Protein AF-H3RLD5-F1 (afdb_monomer_lite)

Foldseek 3Di:
DLVVVCCVVCVPLVVLLVVLVVQLVCLVVQLVVLCCVLVVVVVVCVVVVHDDDPVSVVVSVVSNVVSVVSNVVSVVSNVVSVVVVVVVSVVVVVVVVD

pLDDT: mean 78.74, std 8.22, range [51.88, 89.62]

Structure (mmCIF, N/CA/C/O backbone):
data_AF-H3RLD5-F1
#
_entry.id   AF-H3RLD5-F1
#
loop_
_atom_site.group_PDB
_atom_site.id
_atom_site.type_symbol
_atom_site.label_atom_id
_atom_site.label_alt_id
_atom_site.label_comp_id
_atom_site.label_asym_id
_atom_site.label_entity_id
_atom_site.label_seq_id
_atom_site.pdbx_PDB_ins_code
_atom_site.Cartn_x
_atom_site.Cartn_y
_atom_site.Cartn_z
_atom_site.occupancy
_atom_site.B_iso_or_equiv
_atom_site.auth_seq_id
_atom_site.auth_comp_id
_atom_site.auth_asym_id
_atom_site.auth_atom_id
_atom_site.pdbx_PDB_model_num
ATOM 1 N N . MET A 1 1 ? -27.000 7.981 14.775 1.00 59.22 1 MET A N 1
ATOM 2 C CA . MET A 1 1 ? -26.713 8.039 16.228 1.00 59.22 1 MET A CA 1
ATOM 3 C C . MET A 1 1 ? -25.537 7.138 16.604 1.00 59.22 1 MET A C 1
ATOM 5 O O . MET A 1 1 ? -24.522 7.667 17.035 1.00 59.22 1 MET A O 1
ATOM 9 N N . VAL A 1 2 ? -25.592 5.841 16.283 1.00 60.56 2 VAL A N 1
ATOM 10 C CA . VAL A 1 2 ? -24.585 4.811 16.631 1.00 60.56 2 VAL A CA 1
ATOM 11 C C . VAL A 1 2 ? -23.122 5.162 16.286 1.00 60.56 2 VAL A C 1
ATOM 13 O O . VAL A 1 2 ? -22.255 5.074 17.149 1.00 60.56 2 VAL A O 1
ATOM 16 N N . ILE A 1 3 ? -22.821 5.642 15.069 1.00 63.41 3 ILE A N 1
ATOM 17 C CA . ILE A 1 3 ? -21.438 6.010 14.673 1.00 63.41 3 ILE A CA 1
ATOM 18 C C . ILE A 1 3 ? -20.882 7.164 15.527 1.00 63.41 3 ILE A C 1
ATOM 20 O O . ILE A 1 3 ? -19.690 7.202 15.832 1.00 63.41 3 ILE A O 1
ATOM 24 N N . ARG A 1 4 ? -21.741 8.113 15.927 1.00 67.38 4 ARG A N 1
ATOM 25 C CA . ARG A 1 4 ? -21.337 9.277 16.728 1.00 67.38 4 ARG A CA 1
ATOM 26 C C . ARG A 1 4 ? -21.022 8.871 18.171 1.00 67.38 4 ARG A C 1
ATOM 28 O O . ARG A 1 4 ? -20.073 9.407 18.733 1.00 67.38 4 ARG A O 1
ATOM 35 N N . ASP A 1 5 ? -21.752 7.899 18.717 1.00 64.50 5 ASP A N 1
ATOM 36 C CA . ASP A 1 5 ? -21.479 7.328 20.042 1.00 64.50 5 ASP A CA 1
ATOM 37 C C . ASP A 1 5 ? -20.208 6.475 20.049 1.00 64.50 5 ASP A C 1
ATOM 39 O O . ASP A 1 5 ? -19.385 6.619 20.946 1.00 64.50 5 ASP A O 1
ATOM 43 N N . ILE A 1 6 ? -19.973 5.668 19.011 1.00 63.97 6 ILE A N 1
ATOM 44 C CA . ILE A 1 6 ? -18.743 4.865 18.883 1.00 63.97 6 ILE A CA 1
ATOM 45 C C . ILE A 1 6 ? -17.507 5.756 18.755 1.00 63.97 6 ILE A C 1
ATOM 47 O O . ILE A 1 6 ? -16.481 5.497 19.382 1.00 63.97 6 ILE A O 1
ATOM 51 N N . LYS A 1 7 ? -17.605 6.847 17.986 1.00 63.38 7 LYS A N 1
ATOM 52 C CA . LYS A 1 7 ? -16.521 7.830 17.866 1.00 63.38 7 LYS A CA 1
ATOM 53 C C . LYS A 1 7 ? -16.211 8.510 19.206 1.00 63.38 7 LYS A C 1
ATOM 55 O O . LYS A 1 7 ? -15.069 8.905 19.428 1.00 63.38 7 LYS A O 1
ATOM 60 N N . ARG A 1 8 ? -17.214 8.656 20.080 1.00 66.00 8 ARG A N 1
ATOM 61 C CA . ARG A 1 8 ? -17.081 9.276 21.405 1.00 66.00 8 ARG A CA 1
ATOM 62 C C . ARG A 1 8 ? -16.550 8.300 22.458 1.00 66.00 8 ARG A C 1
ATOM 64 O O . ARG A 1 8 ? -15.759 8.711 23.295 1.00 66.00 8 ARG A O 1
ATOM 71 N N . GLU A 1 9 ? -16.938 7.029 22.393 1.00 69.25 9 GLU A N 1
ATOM 72 C CA . GLU A 1 9 ? -16.453 5.980 23.300 1.00 69.25 9 GLU A CA 1
ATOM 73 C C . GLU A 1 9 ? -15.052 5.476 22.950 1.00 69.25 9 GLU A C 1
ATOM 75 O O . GLU A 1 9 ? -14.275 5.159 23.846 1.00 69.25 9 GLU A O 1
ATOM 80 N N . MET A 1 10 ? -14.713 5.379 21.660 1.00 68.12 10 MET A N 1
ATOM 81 C CA . MET A 1 10 ? -13.432 4.826 21.206 1.00 68.12 10 MET A CA 1
ATOM 82 C C . MET A 1 10 ? -12.810 5.650 20.079 1.00 68.12 10 MET A C 1
ATOM 84 O O . MET A 1 10 ? -12.642 5.156 18.957 1.00 68.12 10 MET A O 1
ATOM 88 N N . PRO A 1 11 ? -12.402 6.897 20.369 1.00 73.75 11 PRO A N 1
ATOM 89 C CA . PRO A 1 11 ? -11.777 7.755 19.372 1.00 73.75 11 PRO A CA 1
ATOM 90 C C . PRO A 1 11 ? -10.504 7.117 18.798 1.00 73.75 11 PRO A C 1
ATOM 92 O O . PRO A 1 11 ? -10.312 7.139 17.587 1.00 73.75 11 PRO A O 1
ATOM 95 N N . LEU A 1 12 ? -9.680 6.478 19.636 1.00 71.25 12 LEU A N 1
ATOM 96 C CA . LEU A 1 12 ? -8.417 5.856 19.221 1.00 71.25 12 LEU A CA 1
ATOM 97 C C . LEU A 1 12 ? -8.615 4.708 18.221 1.00 71.25 12 LEU A C 1
ATOM 99 O O . LEU A 1 12 ? -8.032 4.748 17.144 1.00 71.25 12 LEU A O 1
ATOM 103 N N . LYS A 1 13 ? -9.472 3.720 18.515 1.00 70.19 13 LYS A N 1
ATOM 104 C CA . LYS A 1 13 ? -9.711 2.586 17.597 1.00 70.19 13 LYS A CA 1
ATOM 105 C C . LYS A 1 13 ? -10.339 3.034 16.275 1.00 70.19 13 LYS A C 1
ATOM 107 O O . LYS A 1 13 ? -9.959 2.534 15.219 1.00 70.19 13 LYS A O 1
ATOM 112 N N . TYR A 1 14 ? -11.256 4.004 16.323 1.00 74.44 14 TYR A N 1
ATOM 113 C CA . TYR A 1 14 ? -11.857 4.590 15.124 1.00 74.44 14 TYR A CA 1
ATOM 114 C C . TYR A 1 14 ? -10.817 5.304 14.248 1.00 74.44 14 TYR A C 1
ATOM 116 O O . TYR A 1 14 ? -10.789 5.105 13.032 1.00 74.44 14 TYR A O 1
ATOM 124 N N . TRP A 1 15 ? -9.941 6.110 14.855 1.00 76.00 15 TRP A N 1
ATOM 125 C CA . TRP A 1 15 ? -8.859 6.780 14.137 1.00 76.00 15 TRP A CA 1
ATOM 126 C C . TRP A 1 15 ? -7.836 5.788 13.584 1.00 76.00 15 TRP A C 1
ATOM 128 O O . TRP A 1 15 ? -7.463 5.921 12.423 1.00 76.00 15 TRP A O 1
ATOM 138 N N . SER A 1 16 ? -7.459 4.751 14.334 1.00 76.81 16 SER A N 1
ATOM 139 C CA . SER A 1 16 ? -6.584 3.683 13.834 1.00 76.81 16 SER A CA 1
ATOM 140 C C . SER A 1 16 ? -7.194 2.952 12.638 1.00 76.81 16 SER A C 1
ATOM 142 O O . SER A 1 16 ? -6.496 2.702 11.660 1.00 76.81 16 SER A O 1
ATOM 144 N N . PHE A 1 17 ? -8.502 2.672 12.661 1.00 78.25 17 PHE A N 1
ATOM 145 C CA . PHE A 1 17 ? -9.199 2.076 11.519 1.00 78.25 17 PHE A CA 1
ATOM 146 C C . PHE A 1 17 ? -9.179 3.008 10.301 1.00 78.25 17 PHE A C 1
ATOM 148 O O . PHE A 1 17 ? -8.874 2.577 9.190 1.00 78.25 17 PHE A O 1
ATOM 155 N N . LYS A 1 18 ? -9.448 4.302 10.510 1.00 80.06 18 LYS A N 1
ATOM 156 C CA . LYS A 1 18 ? -9.383 5.327 9.459 1.00 80.06 18 LYS A CA 1
ATOM 157 C C . LYS A 1 18 ? -7.986 5.462 8.857 1.00 80.06 18 LYS A C 1
ATOM 159 O O . LYS A 1 18 ? -7.873 5.579 7.641 1.00 80.06 18 LYS A O 1
ATOM 164 N N . VAL A 1 19 ? -6.945 5.442 9.688 1.00 81.19 19 VAL A N 1
ATOM 165 C CA . VAL A 1 19 ? -5.543 5.507 9.255 1.00 81.19 19 VAL A CA 1
ATOM 166 C C . VAL A 1 19 ? -5.165 4.245 8.484 1.00 81.19 19 VAL A C 1
ATOM 168 O O . VAL A 1 19 ? -4.593 4.358 7.406 1.00 81.19 19 VAL A O 1
ATOM 171 N N . ALA A 1 20 ? -5.546 3.059 8.965 1.00 79.75 20 ALA A N 1
ATOM 172 C CA . ALA A 1 20 ? -5.315 1.802 8.255 1.00 79.75 20 ALA A CA 1
ATOM 173 C C . ALA A 1 20 ? -6.011 1.784 6.884 1.00 79.75 20 ALA A C 1
ATOM 175 O O . ALA A 1 20 ? -5.392 1.430 5.884 1.00 79.75 20 ALA A O 1
ATOM 176 N N . GLU A 1 21 ? -7.262 2.251 6.807 1.00 80.69 21 GLU A N 1
ATOM 177 C CA . GLU A 1 21 ? -7.984 2.415 5.541 1.00 80.69 21 GLU A CA 1
ATOM 178 C C . GLU A 1 21 ? -7.244 3.370 4.589 1.00 80.69 21 GLU A C 1
ATOM 180 O O . GLU A 1 21 ? -7.118 3.088 3.396 1.00 80.69 21 GLU A O 1
ATOM 185 N N . TRP A 1 22 ? -6.728 4.482 5.116 1.00 84.06 22 TRP A N 1
ATOM 186 C CA . TRP A 1 22 ? -5.942 5.450 4.353 1.00 84.06 22 TRP A CA 1
ATOM 187 C C . TRP A 1 22 ? -4.635 4.853 3.821 1.00 84.06 22 TRP A C 1
ATOM 189 O O . TRP A 1 22 ? -4.336 5.010 2.640 1.00 84.06 22 TRP A O 1
ATOM 199 N N . ILE A 1 23 ? -3.892 4.121 4.655 1.00 81.00 23 ILE A N 1
ATOM 200 C CA . ILE A 1 23 ? -2.636 3.458 4.275 1.00 81.00 23 ILE A CA 1
ATOM 201 C C . ILE A 1 23 ? -2.886 2.415 3.186 1.00 81.00 23 ILE A C 1
ATOM 203 O O . ILE A 1 23 ? -2.178 2.405 2.181 1.00 81.00 23 ILE A O 1
ATOM 207 N N . THR A 1 24 ? -3.923 1.584 3.326 1.00 80.38 24 THR A N 1
ATOM 208 C CA . THR A 1 24 ? -4.287 0.611 2.286 1.00 80.38 24 THR A CA 1
ATOM 209 C C . THR A 1 24 ? -4.635 1.307 0.968 1.00 80.38 24 THR A C 1
ATOM 211 O O . THR A 1 24 ? -4.208 0.851 -0.090 1.00 80.38 24 THR A O 1
ATOM 214 N N . ARG A 1 25 ? -5.364 2.434 1.004 1.00 83.31 25 ARG A N 1
ATOM 215 C CA . ARG A 1 25 ? -5.671 3.214 -0.209 1.00 83.31 25 ARG A CA 1
ATOM 216 C C . ARG A 1 25 ? -4.414 3.788 -0.858 1.00 83.31 25 ARG A C 1
ATOM 218 O O . ARG A 1 25 ? -4.279 3.676 -2.072 1.00 83.31 25 ARG A O 1
ATOM 225 N N . ILE A 1 26 ? -3.497 4.361 -0.075 1.00 84.19 26 ILE A N 1
ATOM 226 C CA . ILE A 1 26 ? -2.217 4.869 -0.589 1.00 84.19 26 ILE A CA 1
ATOM 227 C C . ILE A 1 26 ? -1.410 3.734 -1.222 1.00 84.19 26 ILE A C 1
ATOM 229 O O . ILE A 1 26 ? -0.910 3.908 -2.327 1.00 84.19 26 ILE A O 1
ATOM 233 N N . GLY A 1 27 ? -1.328 2.570 -0.5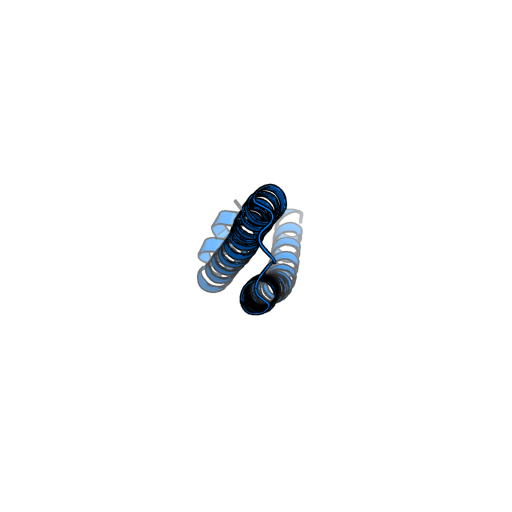70 1.00 80.50 27 GLY A N 1
ATOM 234 C CA . GLY A 1 27 ? -0.634 1.399 -1.112 1.00 80.50 27 GLY A CA 1
ATOM 235 C C . GLY A 1 27 ? -1.196 0.960 -2.466 1.00 80.50 27 GLY A C 1
ATOM 236 O O . GLY A 1 27 ? -0.434 0.749 -3.405 1.00 80.50 27 GLY A O 1
ATOM 237 N N . MET A 1 28 ? -2.525 0.909 -2.604 1.00 82.06 28 MET A N 1
ATOM 238 C CA . MET A 1 28 ? -3.191 0.553 -3.865 1.00 82.06 28 MET A CA 1
ATOM 239 C C . MET A 1 28 ? -2.970 1.594 -4.970 1.00 82.06 28 MET A C 1
ATOM 241 O O . MET A 1 28 ? -2.673 1.230 -6.105 1.00 82.06 28 MET A O 1
ATOM 245 N N . ILE A 1 29 ? -3.098 2.886 -4.655 1.00 86.62 29 ILE A N 1
ATOM 246 C CA . ILE A 1 29 ? -2.867 3.964 -5.630 1.00 86.62 29 ILE A CA 1
ATOM 247 C C . ILE A 1 29 ? -1.398 3.977 -6.059 1.00 86.62 29 ILE A C 1
ATOM 249 O O . ILE A 1 29 ? -1.107 4.036 -7.251 1.00 86.62 29 ILE A O 1
ATOM 253 N N . GLY A 1 30 ? -0.480 3.864 -5.097 1.00 85.06 30 GLY A N 1
ATOM 254 C CA . GLY A 1 30 ? 0.952 3.756 -5.350 1.00 85.06 30 GLY A CA 1
ATOM 255 C C . GLY A 1 30 ? 1.270 2.577 -6.262 1.00 85.06 30 GLY A C 1
ATOM 256 O O . GLY A 1 30 ? 1.973 2.759 -7.249 1.00 85.06 30 GLY A O 1
ATOM 257 N N . PHE A 1 31 ? 0.681 1.405 -6.003 1.00 85.12 31 PHE A N 1
ATOM 258 C CA . PHE A 1 31 ? 0.836 0.221 -6.851 1.00 85.12 31 PHE A CA 1
ATOM 259 C C . PHE A 1 31 ? 0.424 0.489 -8.300 1.00 85.12 31 PHE A C 1
ATOM 261 O O . PHE A 1 31 ? 1.203 0.220 -9.212 1.00 85.12 31 PHE A O 1
ATOM 268 N N . VAL A 1 32 ? -0.758 1.072 -8.519 1.00 87.50 32 VAL A N 1
ATOM 269 C CA . VAL A 1 32 ? -1.242 1.391 -9.871 1.00 87.50 32 VAL A CA 1
ATOM 270 C C . VAL A 1 32 ? -0.317 2.394 -10.565 1.00 87.50 32 VAL A C 1
ATOM 272 O O . VAL A 1 32 ? 0.057 2.179 -11.715 1.00 87.50 32 VAL A O 1
ATOM 275 N N . CYS A 1 33 ? 0.101 3.458 -9.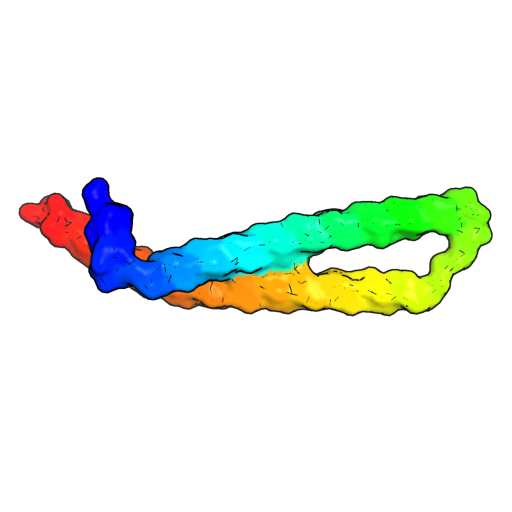877 1.00 88.25 33 CYS A N 1
ATOM 276 C CA . CYS A 1 33 ? 0.998 4.463 -10.449 1.00 88.25 33 CYS A CA 1
ATOM 277 C C . CYS A 1 33 ? 2.368 3.879 -10.815 1.00 88.25 33 CYS A C 1
ATOM 279 O O . CYS A 1 33 ? 2.861 4.108 -11.921 1.00 88.25 33 CYS A O 1
ATOM 281 N N . THR A 1 34 ? 2.980 3.110 -9.913 1.00 87.00 34 THR A N 1
ATOM 282 C CA . THR A 1 34 ? 4.261 2.441 -10.159 1.00 87.00 34 THR A CA 1
ATOM 283 C C . THR A 1 34 ? 4.145 1.459 -11.318 1.00 87.00 34 THR A C 1
ATOM 285 O O . THR A 1 34 ? 4.977 1.501 -12.222 1.00 87.00 34 THR A O 1
ATOM 288 N N . PHE A 1 35 ? 3.090 0.642 -11.351 1.00 85.44 35 PHE A N 1
ATOM 289 C CA . PHE A 1 35 ? 2.844 -0.294 -12.443 1.00 85.44 35 PHE A CA 1
ATOM 290 C C . PHE A 1 35 ? 2.727 0.425 -13.791 1.00 85.44 35 PHE A C 1
ATOM 292 O O . PHE A 1 35 ? 3.436 0.073 -14.728 1.00 85.44 35 PHE A O 1
ATOM 299 N N . LEU A 1 36 ? 1.903 1.474 -13.884 1.00 89.62 36 LEU A N 1
ATOM 300 C CA . LEU A 1 36 ? 1.738 2.249 -15.119 1.00 89.62 36 LEU A CA 1
ATOM 301 C C . LEU A 1 36 ? 3.042 2.913 -15.570 1.00 89.62 36 LEU A C 1
ATOM 303 O O . LEU A 1 36 ? 3.328 2.954 -16.763 1.00 89.62 36 LEU A O 1
ATOM 307 N N . THR A 1 37 ? 3.842 3.405 -14.625 1.00 88.62 37 THR A N 1
ATOM 308 C CA . THR A 1 37 ? 5.109 4.084 -14.922 1.00 88.62 37 THR A CA 1
ATOM 309 C C . THR A 1 37 ? 6.146 3.101 -15.462 1.00 88.62 37 THR A C 1
ATOM 311 O O . THR A 1 37 ? 6.715 3.340 -16.524 1.00 88.62 37 THR A O 1
ATOM 314 N N . TYR A 1 38 ? 6.361 1.973 -14.777 1.00 86.94 38 TYR A N 1
ATOM 315 C CA . TYR A 1 38 ? 7.294 0.937 -15.228 1.00 86.94 38 TYR A CA 1
ATOM 316 C C . TYR A 1 38 ? 6.820 0.265 -16.520 1.00 86.94 38 TYR A C 1
ATOM 318 O O . TYR A 1 38 ? 7.622 0.023 -17.417 1.00 86.94 38 TYR A O 1
ATOM 326 N N . PHE A 1 39 ? 5.519 0.017 -16.668 1.00 86.94 39 PHE A N 1
ATOM 327 C CA . PHE A 1 39 ? 4.968 -0.535 -17.902 1.00 86.94 39 PHE A CA 1
ATOM 328 C C . PHE A 1 39 ? 5.126 0.440 -19.077 1.00 86.94 39 PHE A C 1
ATOM 330 O O . PHE A 1 39 ? 5.604 0.053 -20.140 1.00 86.94 39 PHE A O 1
ATOM 337 N N . GLY A 1 40 ? 4.801 1.720 -18.875 1.00 88.25 40 GLY A N 1
ATOM 338 C CA . GLY A 1 40 ? 4.956 2.761 -19.892 1.00 88.25 40 GLY A CA 1
ATOM 339 C C . GLY A 1 40 ? 6.413 2.966 -20.310 1.00 88.25 40 GLY A C 1
ATOM 340 O O . GLY A 1 40 ? 6.712 2.985 -21.501 1.00 88.25 40 GLY A O 1
ATOM 341 N N . LEU A 1 41 ? 7.335 3.048 -19.346 1.00 87.75 41 LEU A N 1
ATOM 342 C CA . LEU A 1 41 ? 8.773 3.136 -19.621 1.00 87.75 41 LEU A CA 1
ATOM 343 C C . LEU A 1 41 ? 9.292 1.894 -20.357 1.00 87.75 41 LEU A C 1
ATOM 345 O O . LEU A 1 41 ? 10.048 2.037 -21.317 1.00 87.75 41 LEU A O 1
ATOM 349 N N . GLY A 1 42 ? 8.845 0.698 -19.964 1.00 85.88 42 GLY A N 1
ATOM 350 C CA . GLY A 1 42 ? 9.189 -0.551 -20.644 1.00 85.88 42 GLY A CA 1
ATOM 351 C C . GLY A 1 42 ? 8.749 -0.557 -22.110 1.00 85.88 42 GLY A C 1
ATOM 352 O O . GLY A 1 42 ? 9.550 -0.877 -22.987 1.00 85.88 42 GLY A O 1
ATOM 353 N N . LEU A 1 43 ? 7.517 -0.117 -22.394 1.00 87.56 43 LEU A N 1
ATOM 354 C CA . LEU A 1 43 ? 7.011 0.016 -23.765 1.00 87.56 43 LEU A CA 1
ATOM 355 C C . LEU A 1 43 ? 7.820 1.024 -24.591 1.00 87.56 43 LEU A C 1
ATOM 357 O O . LEU A 1 43 ? 8.118 0.756 -25.754 1.00 87.56 43 LEU A O 1
ATOM 361 N N . ILE A 1 44 ? 8.201 2.164 -24.004 1.00 88.38 44 ILE A N 1
ATOM 362 C CA . ILE A 1 44 ? 9.008 3.187 -24.688 1.00 88.38 44 ILE A CA 1
ATOM 363 C C . ILE A 1 44 ? 10.403 2.642 -25.021 1.00 88.38 44 ILE A C 1
ATOM 365 O O . ILE A 1 44 ? 10.865 2.805 -26.152 1.00 88.38 44 ILE A O 1
ATOM 369 N N . MET A 1 45 ? 11.065 1.970 -24.073 1.00 85.62 45 MET A N 1
ATOM 370 C CA . MET A 1 45 ? 12.393 1.379 -24.289 1.00 85.62 45 MET A CA 1
ATOM 371 C C . MET A 1 45 ? 12.357 0.286 -25.359 1.00 85.62 45 MET A C 1
ATOM 373 O O . MET A 1 45 ? 13.189 0.294 -26.268 1.00 85.62 45 MET A O 1
ATOM 377 N N . GLN A 1 46 ? 11.343 -0.583 -25.314 1.00 85.31 46 GLN A N 1
ATOM 378 C CA . GLN A 1 46 ? 11.141 -1.625 -26.318 1.00 85.31 46 GLN A CA 1
ATOM 379 C C . GLN A 1 46 ? 10.857 -1.035 -27.707 1.00 85.31 46 GLN A C 1
ATOM 381 O O . GLN A 1 46 ? 11.417 -1.503 -28.695 1.00 85.31 46 GLN A O 1
ATOM 386 N N . HIS A 1 47 ? 10.040 0.021 -27.796 1.00 87.38 47 HIS A N 1
ATOM 387 C CA . HIS A 1 47 ? 9.788 0.724 -29.056 1.00 87.38 47 HIS A CA 1
ATOM 388 C C . HIS A 1 47 ? 11.047 1.408 -29.609 1.00 87.38 47 HIS A C 1
ATOM 390 O O . HIS A 1 47 ? 11.250 1.452 -30.819 1.00 87.38 47 HIS A O 1
ATOM 396 N N . SER A 1 48 ? 11.918 1.891 -28.724 1.00 87.50 48 SER A N 1
ATOM 397 C CA . SER A 1 48 ? 13.185 2.542 -29.079 1.00 87.50 48 SER A CA 1
ATOM 398 C C . SER A 1 48 ? 14.294 1.550 -29.459 1.00 87.50 48 SER A C 1
ATOM 400 O O . SER A 1 48 ? 15.407 1.973 -29.767 1.00 87.50 48 SER A O 1
ATOM 402 N N . GLY A 1 49 ? 14.024 0.239 -29.414 1.00 84.56 49 GLY A N 1
ATOM 403 C CA . GLY A 1 49 ? 15.008 -0.810 -29.691 1.00 84.56 49 GLY A CA 1
ATOM 404 C C . GLY A 1 49 ? 16.115 -0.914 -28.636 1.00 84.56 49 GLY A C 1
ATOM 405 O O . GLY A 1 49 ? 17.164 -1.497 -28.905 1.00 84.56 49 GLY A O 1
ATOM 406 N N . GLN A 1 50 ? 15.908 -0.336 -27.448 1.00 83.50 50 GLN A N 1
ATOM 407 C CA . GLN A 1 50 ? 16.844 -0.444 -26.334 1.00 83.50 50 GLN A CA 1
ATOM 408 C C . GLN A 1 50 ? 16.552 -1.707 -25.524 1.00 83.50 50 GLN A C 1
ATOM 410 O O . GLN A 1 50 ? 15.400 -2.014 -25.218 1.00 83.50 50 GLN A O 1
ATOM 415 N N . ASN A 1 51 ? 17.609 -2.424 -25.141 1.00 79.38 51 ASN A N 1
ATOM 416 C CA . ASN A 1 51 ? 17.479 -3.531 -24.200 1.00 79.38 51 ASN A CA 1
ATOM 417 C C . ASN A 1 51 ? 17.082 -2.981 -22.827 1.00 79.38 51 ASN A C 1
ATOM 419 O O . ASN A 1 51 ? 17.683 -2.014 -22.353 1.00 79.38 51 ASN A O 1
ATOM 423 N N . LEU A 1 52 ? 16.092 -3.604 -22.184 1.00 78.25 52 LEU A N 1
ATOM 424 C CA . LEU A 1 52 ? 15.741 -3.254 -20.812 1.00 78.25 52 LEU A CA 1
ATOM 425 C C . LEU A 1 52 ? 16.925 -3.588 -19.889 1.00 78.25 52 LEU A C 1
ATOM 427 O O . LEU A 1 52 ? 17.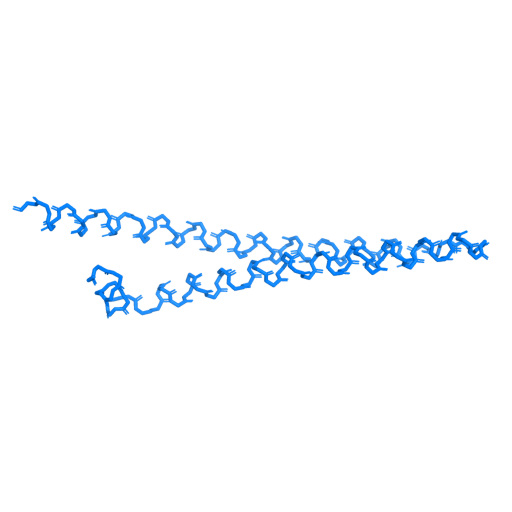382 -4.733 -19.893 1.00 78.25 52 LEU A O 1
ATOM 431 N N . PRO A 1 53 ? 17.421 -2.628 -19.091 1.00 82.56 53 PRO A N 1
ATOM 432 C CA . PRO A 1 53 ? 18.471 -2.915 -18.127 1.00 82.56 53 PRO A CA 1
ATOM 433 C C . PRO A 1 53 ? 17.929 -3.806 -17.001 1.00 8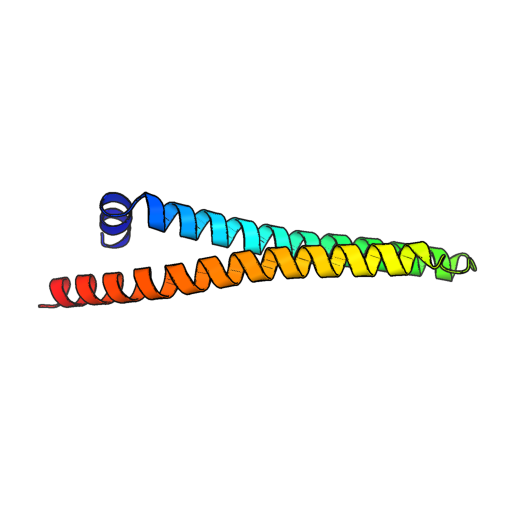2.56 53 PRO A C 1
ATOM 435 O O . PRO A 1 53 ? 16.810 -3.601 -16.536 1.00 82.56 53 PRO A O 1
ATOM 438 N N . GLU A 1 54 ? 18.725 -4.762 -16.513 1.00 79.06 54 GLU A N 1
ATOM 439 C CA . GLU A 1 54 ? 18.314 -5.672 -15.423 1.00 79.06 54 GLU A CA 1
ATOM 440 C C . GLU A 1 54 ? 17.890 -4.917 -14.152 1.00 79.06 54 GLU A C 1
ATOM 442 O O . GLU A 1 54 ? 16.910 -5.283 -13.496 1.00 79.06 54 GLU A O 1
ATOM 447 N N . SER A 1 55 ? 18.542 -3.786 -13.866 1.00 82.44 55 SER A N 1
ATOM 448 C CA . SER A 1 55 ? 18.196 -2.903 -12.746 1.00 82.44 55 SER A CA 1
ATOM 449 C C . SER A 1 55 ? 16.781 -2.318 -12.839 1.00 82.44 55 SER A C 1
ATOM 451 O O . SER A 1 55 ? 16.184 -1.980 -11.817 1.00 82.44 55 SER A O 1
ATOM 453 N N . PHE A 1 56 ? 16.206 -2.222 -14.043 1.00 84.38 56 PHE A N 1
ATOM 454 C CA . PHE A 1 56 ? 14.826 -1.781 -14.241 1.00 84.38 56 PHE A CA 1
ATOM 455 C C . PHE A 1 56 ? 13.833 -2.829 -13.742 1.00 84.38 56 PHE A C 1
ATOM 457 O O . PHE A 1 56 ? 12.881 -2.504 -13.030 1.00 84.38 56 PHE A O 1
ATOM 464 N N . THR A 1 57 ? 14.066 -4.096 -14.082 1.00 80.81 57 THR A N 1
ATOM 465 C CA . THR A 1 57 ? 13.253 -5.221 -13.609 1.00 80.81 57 THR A CA 1
ATOM 466 C C . THR A 1 57 ? 13.387 -5.431 -12.104 1.00 80.81 57 THR A C 1
ATOM 468 O O . THR A 1 57 ? 12.374 -5.624 -11.433 1.00 80.81 57 THR A O 1
ATOM 471 N N . GLU A 1 58 ? 14.599 -5.316 -11.557 1.00 86.56 58 GLU A N 1
ATOM 472 C CA . GLU A 1 58 ? 14.835 -5.407 -10.112 1.00 86.56 58 GLU A CA 1
ATOM 473 C C . GLU A 1 58 ? 14.153 -4.263 -9.350 1.00 86.56 58 GLU A C 1
ATOM 475 O O . GLU A 1 58 ? 13.427 -4.508 -8.384 1.00 86.56 58 GLU A O 1
ATOM 480 N N . GLY A 1 59 ? 14.302 -3.021 -9.826 1.00 85.81 59 GLY A N 1
ATOM 481 C CA . GLY A 1 59 ? 13.649 -1.851 -9.237 1.00 85.81 59 GLY A CA 1
ATOM 482 C C . GLY A 1 59 ? 12.121 -1.936 -9.283 1.00 85.81 59 GLY A C 1
ATOM 483 O O . GLY A 1 59 ? 11.450 -1.609 -8.300 1.00 85.81 59 GLY A O 1
ATOM 484 N N . CYS A 1 60 ? 11.563 -2.442 -10.388 1.00 86.69 60 CYS A N 1
ATOM 485 C CA . CYS A 1 60 ? 10.130 -2.696 -10.529 1.00 86.69 60 CYS A CA 1
ATOM 486 C C . CYS A 1 60 ? 9.642 -3.732 -9.509 1.00 86.69 60 CYS A C 1
ATOM 488 O O . CYS A 1 60 ? 8.686 -3.481 -8.769 1.00 86.69 60 CYS A O 1
ATOM 490 N N . ALA A 1 61 ? 10.327 -4.877 -9.426 1.00 85.31 61 ALA A N 1
ATOM 491 C CA . ALA A 1 61 ? 9.982 -5.950 -8.503 1.00 85.31 61 ALA A CA 1
ATOM 492 C C . ALA A 1 61 ? 10.046 -5.474 -7.045 1.00 85.31 61 ALA A C 1
ATOM 494 O O . ALA A 1 61 ? 9.105 -5.696 -6.282 1.00 85.31 61 ALA A O 1
ATOM 495 N N . GLN A 1 62 ? 11.103 -4.752 -6.668 1.00 88.88 62 GLN A N 1
ATOM 496 C CA . GLN A 1 62 ? 11.261 -4.213 -5.319 1.00 88.88 62 GLN A CA 1
ATOM 497 C C . GLN A 1 62 ? 10.151 -3.213 -4.967 1.00 88.88 62 GLN A C 1
ATOM 499 O O . GLN A 1 62 ? 9.591 -3.278 -3.869 1.00 88.88 62 GLN A O 1
ATOM 504 N N . ALA A 1 63 ? 9.791 -2.317 -5.891 1.00 86.88 63 ALA A N 1
ATOM 505 C CA . ALA A 1 63 ? 8.721 -1.347 -5.673 1.00 86.88 63 ALA A CA 1
ATOM 506 C C . ALA A 1 63 ? 7.350 -2.029 -5.523 1.00 86.88 63 ALA A C 1
ATOM 508 O O . ALA A 1 63 ? 6.590 -1.693 -4.613 1.00 86.88 63 ALA A O 1
ATOM 509 N N . ILE A 1 64 ? 7.055 -3.032 -6.356 1.00 84.00 64 ILE A N 1
ATOM 510 C CA . ILE A 1 64 ? 5.829 -3.835 -6.254 1.00 84.00 64 ILE A CA 1
ATOM 511 C C . ILE A 1 64 ? 5.765 -4.561 -4.906 1.00 84.00 64 ILE A C 1
ATOM 513 O O . ILE A 1 64 ? 4.750 -4.475 -4.214 1.00 84.00 64 ILE A O 1
ATOM 517 N N . VAL A 1 65 ? 6.846 -5.231 -4.499 1.00 88.38 65 VAL A N 1
ATOM 518 C CA . VAL A 1 65 ? 6.912 -5.954 -3.220 1.00 88.38 65 VAL A CA 1
ATOM 519 C C . VAL A 1 65 ? 6.713 -5.002 -2.038 1.00 88.38 65 VAL A C 1
ATOM 521 O O . VAL A 1 65 ? 5.934 -5.310 -1.135 1.00 88.38 65 VAL A O 1
ATOM 524 N N . ALA A 1 66 ? 7.344 -3.825 -2.054 1.00 87.81 66 ALA A N 1
ATOM 525 C CA . ALA A 1 66 ? 7.174 -2.820 -1.005 1.00 87.81 66 ALA A CA 1
ATOM 526 C C . ALA A 1 66 ? 5.718 -2.331 -0.898 1.00 87.81 66 ALA A C 1
ATOM 528 O O . ALA A 1 66 ? 5.171 -2.229 0.202 1.00 87.81 66 ALA A O 1
ATOM 529 N N . LEU A 1 67 ? 5.062 -2.076 -2.031 1.00 85.25 67 LEU A N 1
ATOM 530 C CA . LEU A 1 67 ? 3.672 -1.610 -2.069 1.00 85.25 67 LEU A CA 1
ATOM 531 C C . LEU A 1 67 ? 2.689 -2.699 -1.621 1.00 85.25 67 LEU A C 1
ATOM 533 O O . LEU A 1 67 ? 1.759 -2.404 -0.867 1.00 85.25 67 LEU A O 1
ATOM 537 N N . ILE A 1 68 ? 2.932 -3.957 -2.000 1.00 83.88 68 ILE A N 1
ATOM 538 C CA . ILE A 1 68 ? 2.166 -5.114 -1.515 1.00 83.88 68 ILE A CA 1
ATOM 539 C C . ILE A 1 68 ? 2.328 -5.271 -0.000 1.00 83.88 68 ILE A C 1
ATOM 541 O O . ILE A 1 68 ? 1.334 -5.466 0.698 1.00 83.88 68 ILE A O 1
ATOM 545 N N . ALA A 1 69 ? 3.546 -5.137 0.530 1.00 86.94 69 ALA A N 1
ATOM 546 C CA . ALA A 1 69 ? 3.795 -5.224 1.966 1.00 86.94 69 ALA A CA 1
ATOM 547 C C . ALA A 1 69 ? 3.038 -4.130 2.742 1.00 86.94 69 ALA A C 1
ATOM 549 O O . ALA A 1 69 ? 2.364 -4.426 3.729 1.00 86.94 69 ALA A O 1
ATOM 550 N N . ILE A 1 70 ? 3.070 -2.882 2.261 1.00 84.19 70 ILE A N 1
ATOM 551 C CA . ILE A 1 70 ? 2.321 -1.763 2.858 1.00 84.19 70 ILE A CA 1
ATOM 552 C C . ILE A 1 70 ? 0.808 -2.025 2.808 1.00 84.19 70 ILE A C 1
ATOM 554 O O . ILE A 1 70 ? 0.107 -1.824 3.805 1.00 84.19 70 ILE A O 1
ATOM 558 N N . ALA A 1 71 ? 0.296 -2.507 1.672 1.00 78.81 71 ALA A N 1
ATOM 559 C CA . ALA A 1 71 ? -1.117 -2.833 1.518 1.00 78.81 71 ALA A CA 1
ATOM 560 C C . ALA A 1 71 ? -1.554 -3.968 2.461 1.00 78.81 71 ALA A C 1
ATOM 562 O O . ALA A 1 71 ? -2.606 -3.851 3.094 1.00 78.81 71 ALA A O 1
ATOM 563 N N . LEU A 1 72 ? -0.737 -5.019 2.609 1.00 83.62 72 LEU A N 1
ATOM 564 C CA . LEU A 1 72 ? -0.979 -6.148 3.515 1.00 83.62 72 LEU A CA 1
ATOM 565 C C . LEU A 1 72 ? -1.006 -5.714 4.978 1.00 83.62 72 LEU A C 1
ATOM 567 O O . LEU A 1 72 ? -1.927 -6.087 5.701 1.00 83.62 72 LEU A O 1
ATOM 571 N N . VAL A 1 73 ? -0.047 -4.893 5.415 1.00 84.00 73 VAL A N 1
ATOM 572 C CA . VAL A 1 73 ? -0.030 -4.360 6.786 1.00 84.00 73 VAL A CA 1
ATOM 573 C C . VAL A 1 73 ? -1.295 -3.544 7.052 1.00 84.00 73 VAL A C 1
ATOM 575 O O . VAL A 1 73 ? -1.976 -3.774 8.052 1.00 84.00 73 VAL A O 1
ATOM 578 N N . GLY A 1 74 ? -1.670 -2.647 6.134 1.00 78.50 74 GLY A N 1
ATOM 579 C CA . GLY A 1 74 ? -2.913 -1.883 6.251 1.00 78.50 74 GLY A CA 1
ATOM 580 C C . GLY A 1 74 ? -4.156 -2.780 6.289 1.00 78.50 74 GLY A C 1
ATOM 581 O O . GLY A 1 74 ? -5.053 -2.558 7.102 1.00 78.50 74 GLY A O 1
ATOM 582 N N . PHE A 1 75 ? -4.190 -3.836 5.470 1.00 77.75 75 PHE A N 1
ATOM 583 C CA . PHE A 1 75 ? -5.295 -4.793 5.424 1.00 77.75 75 PHE A CA 1
ATOM 584 C C . PHE A 1 75 ? -5.424 -5.607 6.718 1.00 77.75 75 PHE A C 1
ATOM 586 O O . PHE A 1 75 ? -6.529 -5.731 7.241 1.00 77.75 75 PHE A O 1
ATOM 593 N N . LEU A 1 76 ? -4.317 -6.109 7.273 1.00 81.81 76 LEU A N 1
ATOM 594 C CA . LEU A 1 76 ? -4.312 -6.870 8.527 1.00 81.81 76 LEU A CA 1
ATOM 595 C C . LEU A 1 76 ? -4.751 -6.008 9.713 1.00 81.81 76 LEU A C 1
ATOM 597 O O . LEU A 1 76 ? -5.612 -6.417 10.493 1.00 81.81 76 LEU A O 1
ATOM 601 N N . VAL A 1 77 ? -4.215 -4.788 9.818 1.00 79.19 77 VAL A N 1
ATOM 602 C CA . VAL A 1 77 ? -4.600 -3.836 10.870 1.00 79.19 77 VAL A CA 1
ATOM 603 C C . VAL A 1 77 ? -6.075 -3.459 10.735 1.00 79.19 77 VAL A C 1
ATOM 605 O O . VAL A 1 77 ? -6.804 -3.438 11.728 1.00 79.19 77 VAL A O 1
ATOM 608 N N . ARG A 1 78 ? -6.552 -3.222 9.506 1.00 76.06 78 ARG A N 1
ATOM 609 C CA . ARG A 1 78 ? -7.967 -2.953 9.236 1.00 76.06 78 ARG A CA 1
ATOM 610 C C . ARG A 1 78 ? -8.848 -4.143 9.609 1.00 76.06 78 ARG A C 1
ATOM 612 O O . ARG A 1 78 ? -9.865 -3.928 10.255 1.00 76.06 78 ARG A O 1
ATOM 619 N N . GLY A 1 79 ? -8.480 -5.363 9.221 1.00 74.88 79 GLY A N 1
ATOM 620 C CA . GLY A 1 79 ? -9.245 -6.579 9.503 1.00 74.88 79 GLY A CA 1
ATOM 621 C C . GLY A 1 79 ? -9.370 -6.849 11.001 1.00 74.88 79 GLY A C 1
ATOM 622 O O . GLY A 1 79 ? -10.478 -7.048 11.495 1.00 74.88 79 GLY A O 1
ATOM 623 N N . GLY A 1 80 ? -8.262 -6.752 11.742 1.00 75.50 80 GLY A N 1
ATOM 624 C CA . GLY A 1 80 ? -8.268 -6.912 13.199 1.00 75.50 80 GLY A CA 1
ATOM 625 C C . GLY A 1 80 ? -9.123 -5.860 13.910 1.00 75.50 80 GLY A C 1
ATOM 626 O O . GLY A 1 80 ? -9.908 -6.191 14.794 1.00 75.50 80 GLY A O 1
ATOM 627 N N . LEU A 1 81 ? -9.034 -4.595 13.484 1.00 71.31 81 LEU A N 1
ATOM 628 C CA . LEU A 1 81 ? -9.860 -3.519 14.039 1.00 71.31 81 LEU A CA 1
ATOM 629 C C . LEU A 1 81 ? -11.335 -3.635 13.632 1.00 71.31 81 LEU A C 1
ATOM 631 O O . LEU A 1 81 ? -12.203 -3.262 14.419 1.00 71.31 81 LEU A O 1
ATOM 635 N N . TYR A 1 82 ? -11.627 -4.146 12.433 1.00 71.06 82 TYR A N 1
ATOM 636 C CA . TYR A 1 82 ? -12.986 -4.301 11.916 1.00 71.06 82 TYR A CA 1
ATOM 637 C C . TYR A 1 82 ? -13.790 -5.320 12.723 1.00 71.06 82 TYR A C 1
ATOM 639 O O . TYR A 1 82 ? -14.898 -4.999 13.129 1.00 71.06 82 TYR A O 1
ATOM 647 N N . VAL A 1 83 ? -13.223 -6.492 13.030 1.00 71.62 83 VAL A N 1
ATOM 648 C CA . VAL A 1 83 ? -13.906 -7.534 13.826 1.00 71.62 83 VAL A CA 1
ATOM 649 C C . VAL A 1 83 ? -14.283 -7.018 15.221 1.00 71.62 83 VAL A C 1
ATOM 651 O O . VAL A 1 83 ? -15.370 -7.292 15.732 1.00 71.62 83 VAL A O 1
ATOM 654 N N . ASP A 1 84 ? -13.397 -6.227 15.825 1.00 71.12 84 ASP A N 1
ATOM 655 C CA . ASP A 1 84 ? -13.603 -5.610 17.138 1.00 71.12 84 ASP A CA 1
ATOM 656 C C . ASP A 1 84 ? -14.687 -4.514 17.111 1.00 71.12 84 ASP A C 1
ATOM 658 O O . ASP A 1 84 ? -15.483 -4.382 18.046 1.00 71.12 84 ASP A O 1
ATOM 662 N N . LEU A 1 85 ? -14.720 -3.720 16.035 1.00 69.50 85 LEU A N 1
ATOM 663 C CA . LEU A 1 85 ? -15.732 -2.687 15.798 1.00 69.50 85 LEU A CA 1
ATOM 664 C C . LEU A 1 85 ? -17.100 -3.296 15.462 1.00 69.50 85 LEU A C 1
ATOM 666 O O . LEU A 1 85 ? -18.109 -2.829 15.983 1.00 69.50 85 LEU A O 1
ATOM 670 N N . GLU A 1 86 ? -17.137 -4.340 14.637 1.00 74.06 86 GLU A N 1
ATOM 671 C CA . GLU A 1 86 ? -18.353 -5.021 14.187 1.00 74.06 86 GLU A CA 1
ATOM 672 C C . GLU A 1 86 ? -19.089 -5.689 15.351 1.00 74.06 86 GLU A C 1
ATOM 674 O O . GLU A 1 86 ? -20.283 -5.444 15.529 1.00 74.06 86 GLU A O 1
ATOM 679 N N . LYS A 1 87 ? -18.375 -6.430 16.215 1.00 76.75 87 LYS A N 1
ATOM 680 C CA . LYS A 1 87 ? -18.967 -7.033 17.423 1.00 76.75 87 LYS A CA 1
ATOM 681 C C . LYS A 1 87 ? -19.641 -5.994 18.320 1.00 76.75 87 LYS A C 1
ATOM 683 O O . LYS A 1 87 ? -20.769 -6.192 18.749 1.00 76.75 87 LYS A O 1
ATOM 688 N N . ARG A 1 88 ? -18.995 -4.847 18.555 1.00 69.88 88 ARG A N 1
ATOM 689 C CA . ARG A 1 88 ? -19.563 -3.791 19.414 1.00 69.88 88 ARG A CA 1
ATOM 690 C C . ARG A 1 88 ? -20.701 -3.016 18.763 1.00 69.88 88 ARG A C 1
ATOM 692 O O . ARG A 1 88 ? -21.594 -2.556 19.471 1.00 69.88 88 ARG A O 1
ATOM 699 N N . ILE A 1 89 ? -20.670 -2.834 17.442 1.00 71.25 89 ILE A N 1
ATOM 700 C CA . ILE A 1 89 ? -21.799 -2.255 16.704 1.00 71.25 89 ILE A CA 1
ATOM 701 C C . ILE A 1 89 ? -23.019 -3.167 16.845 1.00 71.25 89 ILE A C 1
ATOM 703 O O . ILE A 1 89 ? -24.102 -2.661 17.123 1.00 71.25 89 ILE A O 1
ATOM 707 N N . LEU A 1 90 ? -22.833 -4.483 16.701 1.00 75.12 90 LEU A N 1
ATOM 708 C CA . LEU A 1 90 ? -23.888 -5.479 16.882 1.00 75.12 90 LEU A CA 1
ATOM 709 C C . LEU A 1 90 ? -24.434 -5.485 18.315 1.00 75.12 90 LEU A C 1
ATOM 711 O O . LEU A 1 90 ? -25.649 -5.388 18.476 1.00 75.12 90 LEU A O 1
ATOM 715 N N . ASP A 1 91 ? -23.569 -5.487 19.335 1.00 78.56 91 ASP A N 1
ATOM 716 C CA . ASP A 1 91 ? -23.991 -5.416 20.744 1.00 78.56 91 ASP A CA 1
ATOM 717 C C . ASP A 1 91 ? -24.818 -4.152 21.026 1.00 78.56 91 ASP A C 1
ATOM 719 O O . ASP A 1 91 ? -25.888 -4.208 21.634 1.00 78.56 91 ASP A O 1
ATOM 723 N N . LYS A 1 92 ? -24.360 -2.988 20.540 1.00 71.62 92 LYS A N 1
ATOM 724 C CA . LYS A 1 92 ? -25.114 -1.736 20.692 1.00 71.62 92 LYS A CA 1
ATOM 725 C C . LYS A 1 92 ? -26.423 -1.748 19.922 1.00 71.62 92 LYS A C 1
ATOM 727 O O . LYS A 1 92 ? -27.408 -1.221 20.420 1.00 71.62 92 LYS A O 1
ATOM 732 N N . TRP A 1 93 ? -26.440 -2.304 18.715 1.00 72.12 93 TRP A N 1
ATOM 733 C CA . TRP A 1 93 ? -27.653 -2.394 17.912 1.00 72.12 93 TRP A CA 1
ATOM 734 C C . TRP A 1 93 ? -28.708 -3.267 18.593 1.00 72.12 93 TRP A C 1
ATOM 736 O O . TRP A 1 93 ? -29.863 -2.864 18.661 1.00 72.12 93 TRP A O 1
ATOM 746 N N . GLN A 1 94 ? -28.316 -4.406 19.171 1.00 72.31 94 GLN A N 1
ATOM 747 C CA . GLN A 1 94 ? -29.230 -5.259 19.935 1.00 72.31 94 GLN A CA 1
ATOM 748 C C . GLN A 1 94 ? -29.834 -4.531 21.142 1.00 72.31 94 GLN A C 1
ATOM 750 O O . GLN A 1 94 ? -31.038 -4.622 21.355 1.00 72.31 94 GLN A O 1
ATOM 755 N N . GLY A 1 95 ? -29.039 -3.731 21.859 1.00 68.94 95 GLY A N 1
ATOM 756 C CA . GLY A 1 95 ? -29.536 -2.901 22.963 1.00 68.94 95 GLY A CA 1
ATOM 757 C C . GLY A 1 95 ? -30.431 -1.722 22.550 1.00 68.94 95 GLY A C 1
ATOM 758 O 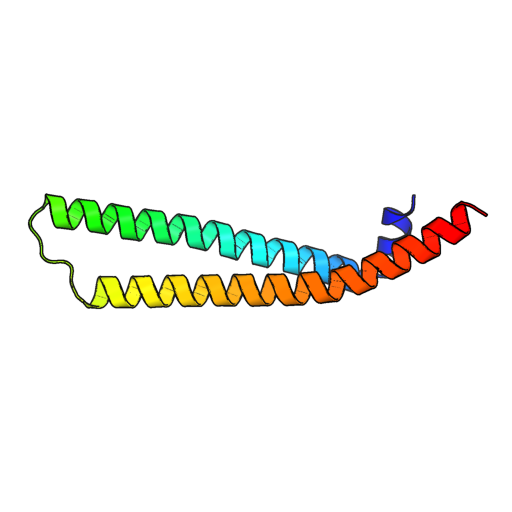O . GLY A 1 95 ? -31.074 -1.139 23.411 1.00 68.94 95 GLY A O 1
ATOM 759 N N . TYR A 1 96 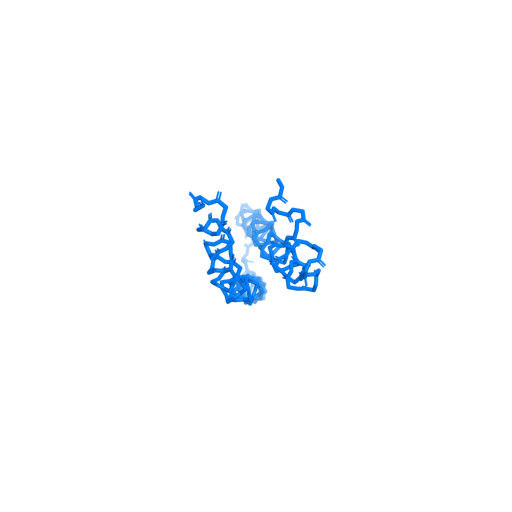? -30.470 -1.353 21.264 1.00 65.38 96 TYR A N 1
ATOM 760 C CA . TYR A 1 96 ? -31.397 -0.348 20.721 1.00 65.38 96 TYR A CA 1
ATOM 761 C C . TYR A 1 96 ? -32.684 -0.962 20.144 1.00 65.38 96 TYR A C 1
ATOM 763 O O . TYR A 1 96 ? -33.629 -0.223 19.872 1.00 65.38 96 TYR A O 1
ATOM 771 N N . VAL A 1 97 ? -32.692 -2.273 19.872 1.00 63.75 97 VAL A N 1
ATOM 772 C CA . VAL A 1 97 ? -33.835 -3.004 19.291 1.00 63.75 97 VAL A CA 1
ATOM 773 C C . VAL A 1 97 ? -34.705 -3.667 20.370 1.00 63.75 97 VAL A C 1
ATOM 775 O O . VAL A 1 97 ? -35.872 -3.950 20.100 1.00 63.75 97 VAL A O 1
ATOM 778 N N . GLN A 1 98 ? -34.162 -3.899 21.571 1.00 51.88 98 GLN A N 1
ATOM 779 C CA . GLN A 1 98 ? -34.942 -4.196 22.783 1.00 51.88 98 GLN A CA 1
ATOM 780 C C . GLN A 1 98 ? -35.548 -2.928 23.385 1.00 51.88 98 GLN A C 1
ATOM 782 O O . GLN A 1 98 ? -36.674 -3.042 23.916 1.00 51.88 98 GLN A O 1
#

Sequence (98 aa):
MVIRDIKREMPLKYWSFKVAEWITRIGMIGFVCTFLTYFGLGLIMQHSGQNLPESFTEGCAQAIVALIAIALVGFLVRGGLYVDLEKRILDKWQGYVQ

Secondary structure (DSSP, 8-state):
-HHHHHHHH-HHHHHHHHHHHHHHHHHHHHHHHHHHHHHHHHHHHHHTTPPPPHHHHHHHHHHHHHHHHHHHHHHHHHHHHHHHHHHHHHHHHHHHH-

Organism: NCBI:txid660596

Radius of gyration: 21.0 Å; chains: 1; bounding box: 53×17×53 Å